Protein AF-A0A429DTN6-F1 (afdb_monomer_lite)

pLDDT: mean 82.69, std 10.5, range [44.34, 96.12]

Foldseek 3Di:
DDDDDDDPDPPDDDDDDDDDDPDDDDLVNVLVCLVVPPDPPVSVVVNVVSVDPPDDDDDDPPVPDDPDDD

Sequence (70 aa):
MGEQLTLPVPETLEAVYAVASTAPVTADLARTEIARRIEPPLRDLTLGMLDSPMVTLDQRPAADWPPLPT

Radius of gyration: 16.74 Å; chains: 1; bounding box: 45×35×31 Å

Secondary structure (DSSP, 8-state):
----------SS---------SS---HHHHHHHHHHH--TTHHHHHHHHHTSTT-------GGGSPPPP-

Structure (mmCIF, N/CA/C/O backbone):
data_AF-A0A429DTN6-F1
#
_entry.id   AF-A0A429DTN6-F1
#
loop_
_atom_site.group_PDB
_atom_site.id
_atom_site.type_symbol
_atom_site.label_atom_id
_atom_site.label_alt_id
_atom_site.label_comp_id
_atom_site.label_asym_id
_atom_site.label_entity_id
_atom_site.label_seq_id
_atom_site.pdbx_PDB_ins_code
_atom_site.Cartn_x
_atom_site.Cartn_y
_atom_site.Cartn_z
_atom_site.occupancy
_atom_site.B_iso_or_equiv
_atom_site.auth_seq_id
_atom_site.auth_comp_id
_atom_site.auth_asym_id
_atom_site.auth_atom_id
_atom_site.pdbx_PDB_model_num
ATOM 1 N N . MET A 1 1 ? -34.295 25.514 -4.131 1.00 44.34 1 MET A N 1
ATOM 2 C CA . MET A 1 1 ? -34.533 24.261 -3.388 1.00 44.34 1 MET A CA 1
ATOM 3 C C . MET A 1 1 ? -33.782 23.172 -4.130 1.00 44.34 1 MET A C 1
ATOM 5 O O . MET A 1 1 ? -34.075 22.986 -5.300 1.00 44.34 1 MET A O 1
ATOM 9 N N . GLY A 1 2 ? -32.744 22.586 -3.530 1.00 58.78 2 GLY A N 1
ATOM 10 C CA . GLY A 1 2 ? -31.972 21.510 -4.163 1.00 58.78 2 GLY A CA 1
ATOM 11 C C . GLY A 1 2 ? -32.671 20.174 -3.943 1.00 58.78 2 GLY A C 1
ATOM 12 O O . GLY A 1 2 ? -33.069 19.888 -2.815 1.00 58.78 2 GLY A O 1
ATOM 13 N N . GLU A 1 3 ? -32.863 19.394 -5.004 1.00 68.19 3 GLU A N 1
ATOM 14 C CA . GLU A 1 3 ? -33.391 18.034 -4.896 1.00 68.19 3 GLU A CA 1
ATOM 15 C C . GLU A 1 3 ? -32.424 17.165 -4.085 1.00 68.19 3 GLU A C 1
ATOM 17 O O . GLU A 1 3 ? -31.226 17.098 -4.367 1.00 68.19 3 GLU A O 1
ATOM 22 N N . GLN A 1 4 ? -32.945 16.511 -3.050 1.00 71.44 4 GLN A N 1
ATOM 23 C CA . GLN A 1 4 ? -32.187 15.563 -2.247 1.00 71.44 4 GLN A CA 1
ATOM 24 C C . GLN A 1 4 ? -32.088 14.242 -3.017 1.00 71.44 4 GLN A C 1
ATOM 26 O O . GLN A 1 4 ? -33.002 13.418 -2.996 1.00 71.44 4 GLN A O 1
ATOM 31 N N . LEU A 1 5 ? -30.976 14.048 -3.724 1.00 62.47 5 LEU A N 1
ATOM 32 C CA . LEU A 1 5 ? -30.661 12.787 -4.390 1.00 62.47 5 LEU A CA 1
ATOM 33 C C . LEU A 1 5 ? -30.254 11.749 -3.335 1.00 62.47 5 LEU A C 1
ATOM 35 O O . LEU A 1 5 ? -29.179 11.837 -2.744 1.00 62.47 5 LEU A O 1
ATOM 39 N N . THR A 1 6 ? -31.122 10.766 -3.088 1.00 68.88 6 THR A N 1
ATOM 40 C CA . THR A 1 6 ? -30.805 9.621 -2.222 1.00 68.88 6 THR A CA 1
ATOM 41 C C . THR A 1 6 ? -30.113 8.566 -3.075 1.00 68.88 6 THR A C 1
ATOM 43 O O . THR A 1 6 ? -30.768 7.767 -3.741 1.00 68.88 6 THR A O 1
ATOM 46 N N . LEU A 1 7 ? -28.783 8.606 -3.118 1.00 70.06 7 LEU A N 1
ATOM 47 C CA . LEU A 1 7 ? -27.992 7.562 -3.762 1.00 70.06 7 LEU A CA 1
ATOM 48 C C . LEU A 1 7 ? -27.843 6.389 -2.781 1.00 70.06 7 LEU A C 1
ATOM 50 O O . LEU A 1 7 ? -27.468 6.629 -1.631 1.00 70.06 7 LEU A O 1
ATOM 54 N N . PRO A 1 8 ? -28.128 5.137 -3.187 1.00 68.12 8 PRO A N 1
ATOM 55 C CA . PRO A 1 8 ? -27.827 3.981 -2.359 1.00 68.12 8 PRO A CA 1
ATOM 56 C C . PRO A 1 8 ? -26.309 3.910 -2.189 1.00 68.12 8 PRO A C 1
ATOM 58 O O . PRO A 1 8 ? -25.580 3.642 -3.142 1.00 68.12 8 PRO A O 1
ATOM 61 N N . VAL A 1 9 ? -25.831 4.207 -0.982 1.00 66.12 9 VAL A N 1
ATOM 62 C CA . VAL A 1 9 ? -24.426 4.007 -0.637 1.00 66.12 9 VAL A CA 1
ATOM 63 C C . VAL A 1 9 ? -24.264 2.511 -0.385 1.00 66.12 9 VAL A C 1
ATOM 65 O O . VAL A 1 9 ? -24.919 1.994 0.522 1.00 66.12 9 VAL A O 1
ATOM 68 N N . PRO A 1 10 ? -23.465 1.791 -1.189 1.00 66.62 10 PRO A N 1
ATOM 69 C CA . PRO A 1 10 ? -23.180 0.398 -0.895 1.00 66.62 10 PRO A CA 1
ATOM 70 C C . PRO A 1 10 ? -22.550 0.301 0.499 1.00 66.62 10 PRO A C 1
ATOM 72 O O . PRO A 1 10 ? -21.707 1.118 0.865 1.00 66.62 10 PRO A O 1
ATOM 75 N N . GLU A 1 11 ? -22.958 -0.704 1.275 1.00 71.38 11 GLU A N 1
ATOM 76 C CA . GLU A 1 11 ? -22.453 -0.934 2.639 1.00 71.38 11 GLU A CA 1
ATOM 77 C C . GLU A 1 11 ? -20.927 -1.119 2.671 1.00 71.38 11 GLU A C 1
ATOM 79 O O . GLU A 1 11 ? -20.287 -0.891 3.694 1.00 71.38 11 GLU A O 1
ATOM 84 N N . THR A 1 12 ? -20.336 -1.515 1.539 1.00 69.44 12 THR A N 1
ATOM 85 C CA . THR A 1 12 ? -18.891 -1.627 1.336 1.00 69.44 12 THR A CA 1
ATOM 86 C C . THR A 1 12 ? -18.492 -0.854 0.084 1.00 69.44 12 THR A C 1
ATOM 88 O O . THR A 1 12 ? -18.983 -1.130 -1.010 1.00 69.44 12 THR A O 1
ATOM 91 N N . LEU A 1 13 ? -17.597 0.120 0.249 1.00 74.06 13 LEU A N 1
ATOM 92 C CA . LEU A 1 13 ? -16.989 0.861 -0.850 1.00 74.06 13 LEU A CA 1
ATOM 93 C C . LEU A 1 13 ? -15.604 0.270 -1.123 1.00 74.06 13 LEU A C 1
ATOM 95 O O . LEU A 1 13 ? -14.700 0.396 -0.300 1.00 74.06 13 LEU A O 1
ATOM 99 N N . GLU A 1 14 ? -15.454 -0.381 -2.272 1.00 78.38 14 GLU A N 1
ATOM 100 C CA . GLU A 1 14 ? -14.177 -0.896 -2.764 1.00 78.38 14 GLU A CA 1
ATOM 101 C C . GLU A 1 14 ? -13.647 0.039 -3.855 1.00 78.38 14 GLU A C 1
ATOM 103 O O . GLU A 1 14 ? -14.379 0.430 -4.766 1.00 78.38 14 GLU A O 1
ATOM 108 N N . ALA A 1 15 ? -12.374 0.418 -3.758 1.00 79.62 15 ALA A N 1
ATOM 109 C CA . ALA A 1 15 ? -11.701 1.229 -4.762 1.00 79.62 15 ALA A CA 1
ATOM 110 C C . ALA A 1 15 ? -10.352 0.597 -5.105 1.00 79.62 15 ALA A C 1
ATOM 112 O O . ALA A 1 15 ? -9.529 0.358 -4.222 1.00 79.62 15 ALA A O 1
ATOM 113 N N . VAL A 1 16 ? -10.122 0.362 -6.397 1.00 82.06 16 VAL A N 1
ATOM 114 C CA . VAL A 1 16 ? -8.859 -0.172 -6.916 1.00 82.06 16 VAL A CA 1
ATOM 115 C C . VAL A 1 16 ? -8.134 0.935 -7.671 1.00 82.06 16 VAL A C 1
ATOM 117 O O . VAL A 1 16 ? -8.647 1.466 -8.654 1.00 82.06 16 VAL A O 1
ATOM 120 N N . TYR A 1 17 ? -6.926 1.266 -7.216 1.00 81.69 17 TYR A N 1
ATOM 121 C CA . TYR A 1 17 ? -6.036 2.213 -7.884 1.00 81.69 17 TYR A CA 1
ATOM 122 C C . TYR A 1 17 ? -4.864 1.451 -8.500 1.00 81.69 17 TYR A C 1
ATOM 124 O O . TYR A 1 17 ? -4.063 0.856 -7.784 1.00 81.69 17 TYR A O 1
ATOM 132 N N . ALA A 1 18 ? -4.758 1.477 -9.829 1.00 83.94 18 ALA A N 1
ATOM 133 C CA . ALA A 1 18 ? -3.659 0.854 -10.558 1.00 83.94 18 ALA A CA 1
ATOM 134 C C . ALA A 1 18 ? -2.636 1.913 -10.990 1.00 83.94 18 ALA A C 1
ATOM 136 O O . ALA A 1 18 ? -2.993 2.918 -11.606 1.00 83.94 18 ALA A O 1
ATOM 137 N N . VAL A 1 19 ? -1.357 1.678 -10.689 1.00 84.38 19 VAL A N 1
ATOM 138 C CA . VAL A 1 19 ? -0.246 2.555 -11.082 1.00 84.38 19 VAL A CA 1
ATOM 139 C C . VAL A 1 19 ? 0.845 1.710 -11.725 1.00 84.38 19 VAL A C 1
ATOM 141 O O . VAL A 1 19 ? 1.320 0.741 -11.136 1.00 84.38 19 VAL A O 1
ATOM 144 N N . ALA A 1 20 ? 1.262 2.083 -12.935 1.00 86.69 20 ALA A N 1
ATOM 145 C CA . ALA A 1 20 ? 2.396 1.446 -13.589 1.00 86.69 20 ALA A CA 1
ATOM 146 C C . ALA A 1 20 ? 3.706 1.865 -12.902 1.00 86.69 20 ALA A C 1
ATOM 148 O O . ALA A 1 20 ? 3.971 3.055 -12.731 1.00 86.69 20 ALA A O 1
ATOM 149 N N . SER A 1 21 ? 4.537 0.887 -12.544 1.00 84.69 21 SER A N 1
ATOM 150 C CA . SER A 1 21 ? 5.862 1.113 -11.963 1.00 84.69 21 SER A CA 1
ATOM 151 C C . SER A 1 21 ? 6.897 0.208 -12.623 1.00 84.69 21 SER A C 1
ATOM 153 O O . SER A 1 21 ? 6.606 -0.933 -12.977 1.00 84.69 21 SER A O 1
ATOM 155 N N . THR A 1 22 ? 8.119 0.713 -12.773 1.00 88.12 22 THR A N 1
ATOM 156 C CA . THR A 1 22 ? 9.274 -0.052 -13.270 1.00 88.12 22 THR A CA 1
ATOM 157 C C . THR A 1 22 ? 10.051 -0.748 -12.152 1.00 88.12 22 THR A C 1
ATOM 159 O O . THR A 1 22 ? 10.932 -1.556 -12.436 1.00 88.12 22 THR A O 1
ATOM 162 N N . ALA A 1 23 ? 9.731 -0.454 -10.889 1.00 84.81 23 ALA A N 1
ATOM 163 C CA . ALA A 1 23 ? 10.351 -1.051 -9.713 1.00 84.81 23 ALA A CA 1
ATOM 164 C C . ALA A 1 23 ? 9.288 -1.458 -8.677 1.00 84.81 23 ALA A C 1
ATOM 166 O O . ALA A 1 23 ? 8.269 -0.768 -8.551 1.00 84.81 23 ALA A O 1
ATOM 167 N N . PRO A 1 24 ? 9.508 -2.547 -7.919 1.00 81.25 24 PRO A N 1
ATOM 168 C CA . PRO A 1 24 ? 8.606 -2.926 -6.843 1.00 81.25 24 PRO A CA 1
ATOM 169 C C . PRO A 1 24 ? 8.606 -1.855 -5.748 1.00 81.25 24 PRO A C 1
ATOM 171 O O . PRO A 1 24 ? 9.651 -1.347 -5.340 1.00 81.25 24 PRO A O 1
ATOM 174 N N . VAL A 1 25 ? 7.420 -1.525 -5.257 1.00 85.06 25 VAL A N 1
ATOM 175 C CA . VAL A 1 25 ? 7.193 -0.599 -4.151 1.00 85.06 25 VAL A CA 1
ATOM 176 C C . VAL A 1 25 ? 7.060 -1.409 -2.870 1.00 85.06 25 VAL A C 1
ATOM 178 O O . VAL A 1 25 ? 6.113 -2.165 -2.697 1.00 85.06 25 VAL A O 1
ATOM 181 N N . THR A 1 26 ? 7.989 -1.268 -1.933 1.00 85.56 26 THR A N 1
ATOM 182 C CA . THR A 1 26 ? 7.828 -1.892 -0.613 1.00 85.56 26 THR A CA 1
ATOM 183 C C . THR A 1 26 ? 6.979 -1.008 0.298 1.00 85.56 26 THR A C 1
ATOM 185 O O . THR A 1 26 ? 6.923 0.212 0.121 1.00 85.56 26 THR A O 1
ATOM 188 N N . ALA A 1 27 ? 6.342 -1.607 1.308 1.00 82.06 27 ALA A N 1
ATOM 189 C CA . ALA A 1 27 ? 5.594 -0.852 2.314 1.00 82.06 27 ALA A CA 1
ATOM 190 C C . ALA A 1 27 ? 6.483 0.194 3.016 1.00 82.06 27 ALA A C 1
ATOM 192 O O . ALA A 1 27 ? 6.068 1.336 3.195 1.00 82.06 27 ALA A O 1
ATOM 193 N N . ASP A 1 28 ? 7.732 -0.157 3.334 1.00 87.12 28 ASP A N 1
ATOM 194 C CA . ASP A 1 28 ? 8.682 0.763 3.970 1.00 87.12 28 ASP A CA 1
ATOM 195 C C . ASP A 1 28 ? 9.079 1.929 3.057 1.00 87.12 28 ASP A C 1
ATOM 197 O O . ASP A 1 28 ? 9.177 3.073 3.513 1.00 87.12 28 ASP A O 1
ATOM 201 N N . LEU A 1 29 ? 9.257 1.665 1.756 1.00 88.12 29 LEU A N 1
ATOM 202 C CA . LEU A 1 29 ? 9.521 2.710 0.768 1.00 88.12 29 LEU A CA 1
ATOM 203 C C . LEU A 1 29 ? 8.328 3.665 0.658 1.00 88.12 29 LEU A C 1
ATOM 205 O O . LEU A 1 29 ? 8.517 4.881 0.683 1.00 88.12 29 LEU A O 1
ATOM 209 N N . ALA A 1 30 ? 7.106 3.130 0.597 1.00 87.31 30 ALA A N 1
ATOM 210 C CA . ALA A 1 30 ? 5.886 3.931 0.557 1.00 87.31 30 ALA A CA 1
ATOM 211 C C . ALA A 1 30 ? 5.755 4.820 1.804 1.00 87.31 30 ALA A C 1
ATOM 213 O O . ALA A 1 30 ? 5.572 6.031 1.672 1.00 87.31 30 ALA A O 1
ATOM 214 N N . ARG A 1 31 ? 5.937 4.257 3.008 1.00 89.88 31 ARG A N 1
ATOM 215 C CA . ARG A 1 31 ? 5.929 5.020 4.271 1.00 89.88 31 ARG A CA 1
ATOM 216 C C . ARG A 1 31 ? 6.959 6.143 4.266 1.00 89.88 31 ARG A C 1
ATOM 218 O O . ARG A 1 31 ? 6.625 7.276 4.604 1.00 89.88 31 ARG A O 1
ATOM 225 N N . THR A 1 32 ? 8.194 5.833 3.869 1.00 93.19 32 THR A N 1
ATOM 226 C CA . THR A 1 32 ? 9.304 6.797 3.822 1.00 93.19 32 THR A CA 1
ATOM 227 C C . THR A 1 32 ? 8.980 7.955 2.887 1.00 93.19 32 THR A C 1
ATOM 229 O O . THR A 1 32 ? 9.161 9.120 3.241 1.00 93.19 32 THR A O 1
ATOM 232 N N . GLU A 1 33 ? 8.459 7.654 1.700 1.00 92.75 33 GLU A N 1
ATOM 233 C CA . GLU A 1 33 ? 8.128 8.679 0.717 1.00 92.75 33 GLU A CA 1
ATOM 234 C C . GLU A 1 33 ? 6.914 9.519 1.126 1.00 92.75 33 GLU A C 1
ATOM 236 O O . GLU A 1 33 ? 6.939 10.738 0.950 1.00 92.75 33 GLU A O 1
ATOM 241 N N . ILE A 1 34 ? 5.896 8.920 1.750 1.00 92.31 34 ILE A N 1
ATOM 242 C CA . ILE A 1 34 ? 4.747 9.659 2.293 1.00 92.31 34 ILE A CA 1
ATOM 243 C C . ILE A 1 34 ? 5.188 10.590 3.417 1.00 92.31 34 ILE A C 1
ATOM 245 O O . ILE A 1 34 ? 4.851 11.773 3.397 1.00 92.31 34 ILE A O 1
ATOM 249 N N . ALA A 1 35 ? 5.987 10.089 4.362 1.00 93.44 35 ALA A N 1
ATOM 250 C CA . ALA A 1 35 ? 6.481 10.888 5.476 1.00 93.44 35 ALA A CA 1
ATOM 251 C C . ALA A 1 35 ? 7.321 12.087 5.010 1.00 93.44 35 ALA A C 1
ATOM 253 O O . ALA A 1 35 ? 7.289 13.145 5.640 1.00 93.44 35 ALA A O 1
ATOM 254 N N . ARG A 1 36 ? 8.047 11.919 3.897 1.00 95.94 36 ARG A N 1
ATOM 255 C CA . ARG A 1 36 ? 8.908 12.943 3.300 1.00 95.94 36 ARG A CA 1
ATOM 256 C C . ARG A 1 36 ? 8.156 13.975 2.461 1.00 95.94 36 ARG A C 1
ATOM 258 O O . ARG A 1 36 ? 8.575 15.128 2.439 1.00 95.94 36 ARG A O 1
ATOM 265 N N . ARG A 1 37 ? 7.131 13.565 1.707 1.00 96.12 37 ARG A N 1
ATOM 266 C CA . ARG A 1 37 ? 6.525 14.399 0.649 1.00 96.12 37 ARG A CA 1
ATOM 267 C C . ARG A 1 37 ? 5.142 14.946 0.980 1.00 96.12 37 ARG A C 1
ATOM 269 O O . ARG A 1 37 ? 4.707 15.873 0.306 1.00 96.12 37 ARG A O 1
ATOM 276 N N . ILE A 1 38 ? 4.445 14.370 1.956 1.00 94.88 38 ILE A N 1
ATOM 277 C CA . ILE A 1 38 ? 3.077 14.755 2.303 1.00 94.88 38 ILE A CA 1
ATOM 278 C C . ILE A 1 38 ? 3.088 15.505 3.634 1.00 94.88 38 ILE A C 1
ATOM 280 O O . ILE A 1 38 ? 3.695 15.061 4.609 1.00 94.88 38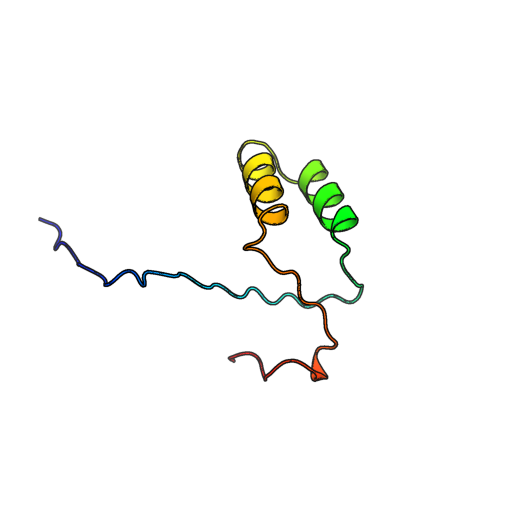 ILE A O 1
ATOM 284 N N . GLU A 1 39 ? 2.401 16.642 3.681 1.00 94.69 39 GLU A N 1
ATOM 285 C CA . GLU A 1 39 ? 2.259 17.438 4.898 1.00 94.69 39 GLU A CA 1
ATOM 286 C C . GLU A 1 39 ? 1.057 16.973 5.747 1.00 94.69 39 GLU A C 1
ATOM 288 O O . GLU A 1 39 ? 0.093 16.392 5.228 1.00 94.69 39 GLU A O 1
ATOM 293 N N . PRO A 1 40 ? 1.076 17.204 7.072 1.00 93.81 40 PRO A N 1
ATOM 294 C CA . PRO A 1 40 ? -0.107 17.043 7.915 1.00 93.81 40 PRO A CA 1
ATOM 295 C C . PRO A 1 40 ? -1.281 17.931 7.468 1.00 93.81 40 PRO A C 1
ATOM 297 O O . PRO A 1 40 ? -1.054 19.036 6.978 1.00 93.81 40 PRO A O 1
ATOM 300 N N . PRO A 1 41 ? -2.540 17.495 7.673 1.00 91.88 41 PRO A N 1
ATOM 301 C CA . PRO A 1 41 ? -2.952 16.245 8.327 1.00 91.88 41 PRO A CA 1
ATOM 302 C C . PRO A 1 41 ? -3.004 15.041 7.374 1.00 91.88 41 PRO A C 1
ATOM 304 O O . PRO A 1 41 ? -3.172 13.904 7.816 1.00 91.88 41 PRO A O 1
ATOM 307 N 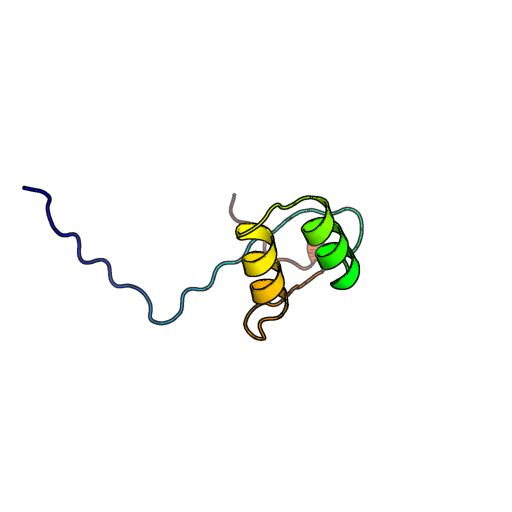N . LEU A 1 42 ? -2.861 15.275 6.066 1.00 93.50 42 LEU A N 1
ATOM 308 C CA . LEU A 1 42 ? -3.022 14.240 5.047 1.00 93.50 42 LEU A CA 1
ATOM 309 C C . LEU A 1 42 ? -1.986 13.124 5.198 1.00 93.50 42 LEU A C 1
ATOM 311 O O . LEU A 1 42 ? -2.308 11.958 4.974 1.00 93.50 42 LEU A O 1
ATOM 315 N N . ARG A 1 43 ? -0.767 13.464 5.629 1.00 94.75 43 ARG A N 1
ATOM 316 C CA . ARG A 1 43 ? 0.280 12.486 5.938 1.00 94.75 43 ARG A CA 1
ATOM 317 C C . ARG A 1 43 ? -0.198 11.437 6.933 1.00 94.75 43 ARG A C 1
ATOM 319 O O . ARG A 1 43 ? -0.077 10.246 6.666 1.00 94.75 43 ARG A O 1
ATOM 326 N N . ASP A 1 44 ? -0.741 11.887 8.056 1.00 95.00 44 ASP A N 1
ATOM 327 C CA . ASP A 1 44 ? -1.068 11.012 9.179 1.00 95.00 44 ASP A CA 1
ATOM 328 C C . ASP A 1 44 ? -2.277 10.132 8.831 1.00 95.00 44 ASP A C 1
ATOM 330 O O . ASP A 1 44 ? -2.273 8.935 9.114 1.00 95.00 44 ASP A O 1
ATOM 334 N N . LEU A 1 45 ? -3.254 10.690 8.103 1.00 92.81 45 LEU A N 1
ATOM 335 C CA . LEU A 1 45 ? -4.359 9.923 7.523 1.00 92.81 45 LEU A CA 1
ATOM 336 C C . LEU A 1 45 ? -3.855 8.846 6.552 1.00 92.81 45 LEU A C 1
ATOM 338 O O . LEU A 1 45 ? -4.246 7.688 6.661 1.00 92.81 45 LEU A O 1
ATOM 342 N N . THR A 1 46 ? -2.976 9.214 5.618 1.00 90.62 46 THR A N 1
ATOM 343 C CA . THR A 1 46 ? -2.472 8.292 4.587 1.00 90.62 46 THR A CA 1
ATOM 344 C C . THR A 1 46 ? -1.651 7.163 5.207 1.00 90.62 46 THR A C 1
ATOM 346 O O . THR A 1 46 ? -1.809 6.007 4.823 1.00 90.62 46 THR A O 1
ATOM 349 N N . LEU A 1 47 ? -0.804 7.472 6.194 1.00 91.94 47 LEU A N 1
ATOM 350 C CA . LEU A 1 47 ? -0.044 6.459 6.929 1.00 91.94 47 LEU A CA 1
ATOM 351 C C . LEU A 1 47 ? -0.974 5.524 7.713 1.00 91.94 47 LEU A C 1
ATOM 353 O O . LEU A 1 47 ? -0.823 4.311 7.611 1.00 91.94 47 LEU A O 1
ATOM 357 N N . GLY A 1 48 ? -1.984 6.062 8.405 1.00 90.50 48 GLY A N 1
ATOM 358 C CA . GLY A 1 48 ? -2.982 5.246 9.101 1.00 90.50 48 GLY A CA 1
ATOM 359 C C . GLY A 1 48 ? -3.794 4.349 8.161 1.00 90.50 48 GLY A C 1
ATOM 360 O O . GLY A 1 48 ? -4.102 3.212 8.507 1.00 90.50 48 GLY A O 1
ATOM 361 N N . MET A 1 49 ? -4.098 4.821 6.949 1.00 88.94 49 MET A N 1
ATOM 362 C CA . MET A 1 49 ? -4.738 4.001 5.920 1.00 88.94 49 MET A CA 1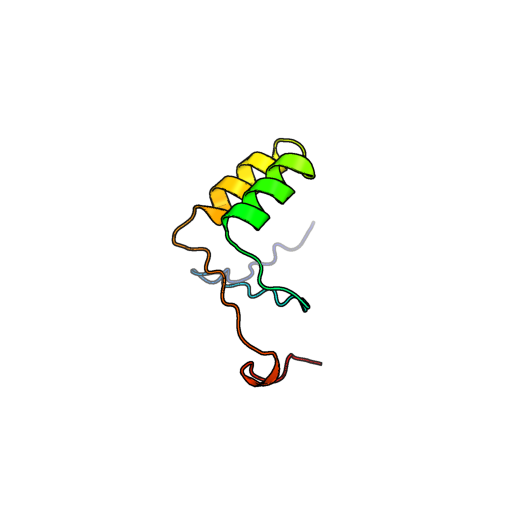
ATOM 363 C C . MET A 1 49 ? -3.820 2.881 5.426 1.00 88.94 49 MET A C 1
ATOM 365 O O . MET A 1 49 ? -4.284 1.756 5.291 1.00 88.94 49 MET A O 1
ATOM 369 N N . LEU A 1 50 ? -2.530 3.148 5.195 1.00 87.25 50 LEU A N 1
ATOM 370 C CA . LEU A 1 50 ? -1.567 2.109 4.805 1.00 87.25 50 LEU A CA 1
ATOM 371 C C . LEU A 1 50 ? -1.366 1.034 5.879 1.00 87.25 50 LEU A C 1
ATOM 373 O O . LEU A 1 50 ? -1.052 -0.104 5.543 1.00 87.25 50 LEU A O 1
ATOM 377 N N . ASP A 1 51 ? -1.532 1.395 7.150 1.00 86.94 51 ASP A N 1
ATOM 378 C CA . ASP A 1 51 ? -1.507 0.468 8.282 1.00 86.94 51 ASP A CA 1
ATOM 379 C C . ASP A 1 51 ? -2.825 -0.295 8.482 1.00 86.94 51 ASP A C 1
ATOM 381 O O . ASP A 1 51 ? -2.897 -1.212 9.303 1.00 86.94 51 ASP A O 1
ATOM 385 N N . SER A 1 52 ? -3.881 0.067 7.750 1.00 87.06 52 SER A N 1
ATOM 386 C CA . SER A 1 52 ? -5.185 -0.569 7.887 1.00 87.06 52 SER A CA 1
ATOM 387 C C . SER A 1 52 ? -5.167 -1.988 7.317 1.00 87.06 52 SER A C 1
ATOM 389 O O . SER A 1 52 ? -4.748 -2.181 6.174 1.00 87.06 52 SER A O 1
ATOM 391 N N . PRO A 1 53 ? -5.744 -2.982 8.019 1.00 85.44 53 PRO A N 1
ATOM 392 C CA . PRO A 1 53 ? -5.936 -4.320 7.460 1.00 85.44 53 PRO A CA 1
ATOM 393 C C . PRO A 1 53 ? -6.890 -4.334 6.254 1.00 85.44 53 PRO A C 1
ATOM 395 O O . PRO A 1 53 ? -7.000 -5.348 5.573 1.00 85.44 53 PRO A O 1
ATOM 398 N N . MET A 1 54 ? -7.596 -3.226 5.996 1.00 84.94 54 MET A N 1
ATOM 399 C CA . MET A 1 54 ? -8.492 -3.064 4.850 1.00 84.94 54 MET A CA 1
ATOM 400 C C . MET A 1 54 ? -7.783 -2.553 3.589 1.00 84.94 54 MET A C 1
ATOM 402 O O . MET A 1 54 ? -8.423 -2.446 2.546 1.00 84.94 54 MET A O 1
ATOM 406 N N . VAL A 1 55 ? -6.494 -2.208 3.665 1.00 84.12 55 VAL A N 1
ATOM 407 C CA . VAL A 1 55 ? -5.707 -1.768 2.508 1.00 84.12 55 VAL A CA 1
ATOM 408 C C . VAL A 1 55 ? -4.731 -2.868 2.121 1.00 84.12 55 VAL A C 1
ATOM 410 O O . VAL A 1 55 ? -3.866 -3.268 2.895 1.00 84.12 55 VAL A O 1
ATOM 413 N N . THR A 1 56 ? -4.852 -3.339 0.885 1.00 85.38 56 THR A N 1
ATOM 414 C CA . THR A 1 56 ? -3.961 -4.348 0.312 1.00 85.38 56 THR A CA 1
ATOM 415 C C . THR A 1 56 ? -3.131 -3.741 -0.807 1.0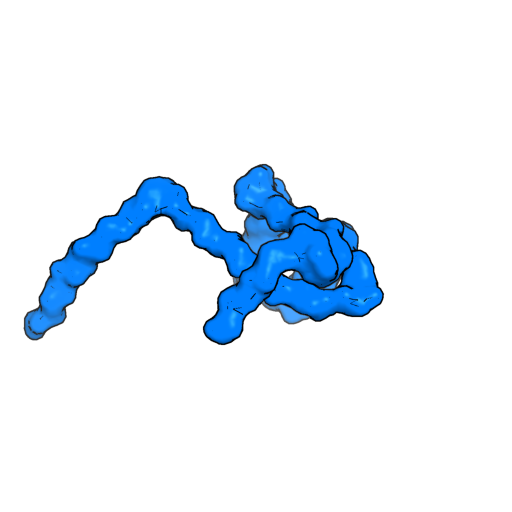0 85.38 56 THR A C 1
ATOM 417 O O . THR A 1 56 ? -3.678 -3.146 -1.735 1.00 85.38 56 THR A O 1
ATOM 420 N N . LEU A 1 57 ? -1.811 -3.926 -0.748 1.00 84.06 57 LEU A N 1
ATOM 421 C CA . LEU A 1 57 ? -0.906 -3.600 -1.848 1.00 84.06 57 LEU A CA 1
ATOM 422 C C . LEU A 1 57 ? -0.603 -4.874 -2.640 1.00 84.06 57 LEU A C 1
ATOM 424 O O . LEU A 1 57 ? 0.225 -5.681 -2.221 1.00 84.06 57 LEU A O 1
ATOM 428 N N . ASP A 1 58 ? -1.269 -5.036 -3.780 1.00 87.06 58 ASP A N 1
ATOM 429 C CA . ASP A 1 58 ? -0.992 -6.120 -4.722 1.00 87.06 58 ASP A CA 1
ATOM 430 C C . ASP A 1 58 ? -0.041 -5.636 -5.826 1.00 87.06 58 ASP A C 1
ATOM 432 O O . ASP A 1 58 ? -0.248 -4.586 -6.436 1.00 87.06 58 ASP A O 1
ATOM 436 N N . GLN A 1 59 ? 1.026 -6.394 -6.068 1.00 87.88 59 GLN A N 1
ATOM 437 C CA . GLN A 1 59 ? 2.060 -6.071 -7.046 1.00 87.88 59 GLN A CA 1
ATOM 438 C C . GLN A 1 59 ? 2.380 -7.293 -7.880 1.00 87.88 59 GLN A C 1
ATOM 440 O O . GLN A 1 59 ? 2.931 -8.280 -7.394 1.00 87.88 59 GLN A O 1
ATOM 445 N N . ARG A 1 60 ? 2.047 -7.197 -9.163 1.00 87.62 60 ARG A N 1
ATOM 446 C CA . ARG A 1 60 ? 2.177 -8.286 -10.128 1.00 87.62 60 ARG A CA 1
ATOM 447 C C . ARG A 1 60 ? 2.633 -7.710 -11.466 1.00 87.62 60 ARG A C 1
ATOM 449 O O . ARG A 1 60 ? 2.316 -6.547 -11.744 1.00 87.62 60 ARG A O 1
ATOM 456 N N . PRO A 1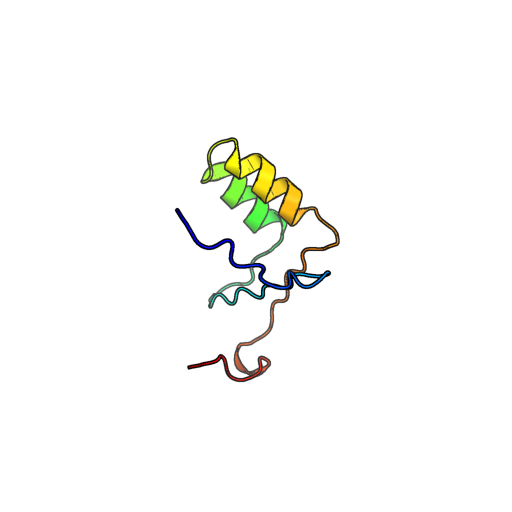 61 ? 3.362 -8.478 -12.292 1.00 87.81 61 PRO A N 1
ATOM 457 C CA . PRO A 1 61 ? 3.606 -8.123 -13.684 1.00 87.81 61 PRO A CA 1
ATOM 458 C C . PRO A 1 61 ? 2.323 -7.657 -14.379 1.00 87.81 61 PRO A C 1
ATOM 460 O O . PRO A 1 61 ? 1.252 -8.217 -14.161 1.00 87.81 61 PRO A O 1
ATOM 463 N N . ALA A 1 62 ? 2.428 -6.652 -15.252 1.00 84.25 62 ALA A N 1
ATOM 464 C CA . ALA A 1 62 ? 1.265 -6.102 -15.957 1.00 84.25 62 ALA A CA 1
ATOM 465 C C . ALA A 1 62 ? 0.485 -7.168 -16.751 1.00 84.25 62 ALA A C 1
ATOM 467 O O . ALA A 1 62 ? -0.730 -7.070 -16.873 1.00 84.25 62 ALA A O 1
ATOM 468 N N . ALA A 1 63 ? 1.177 -8.200 -17.246 1.00 86.38 63 ALA A N 1
ATOM 469 C CA . ALA A 1 63 ? 0.574 -9.319 -17.968 1.00 86.38 63 ALA A CA 1
ATOM 470 C C . ALA A 1 63 ? -0.354 -10.200 -17.104 1.00 86.38 63 ALA A C 1
ATOM 472 O O . ALA A 1 63 ? -1.179 -10.919 -17.662 1.00 86.38 63 ALA A O 1
ATOM 473 N N . ASP A 1 64 ? -0.246 -10.127 -15.773 1.00 88.50 64 ASP A N 1
ATOM 474 C CA . ASP A 1 64 ? -1.035 -10.934 -14.832 1.00 88.50 64 ASP A CA 1
ATOM 475 C C . ASP A 1 64 ? -2.305 -10.210 -14.345 1.00 88.50 64 ASP A C 1
ATOM 477 O O . ASP A 1 64 ? -3.103 -10.770 -13.581 1.00 88.50 64 ASP A O 1
ATOM 481 N N . TRP A 1 65 ? -2.502 -8.953 -14.757 1.00 83.31 65 TRP A N 1
ATOM 482 C CA . TRP A 1 65 ? -3.709 -8.183 -14.467 1.00 83.31 65 TRP A CA 1
ATOM 483 C C . TRP A 1 65 ? -4.760 -8.377 -15.566 1.00 83.31 65 TRP A C 1
ATOM 485 O O . TRP A 1 65 ? -4.403 -8.474 -16.744 1.00 83.31 65 TRP A O 1
ATOM 495 N N . PRO A 1 66 ? -6.065 -8.404 -15.223 1.00 81.06 66 PRO A N 1
ATOM 496 C CA . PRO A 1 66 ? -7.103 -8.263 -16.235 1.00 81.06 66 PRO A CA 1
ATOM 497 C C . PRO A 1 66 ? -6.873 -6.963 -17.023 1.00 81.06 66 PRO A C 1
ATOM 499 O O . PRO A 1 66 ? -6.344 -5.997 -16.461 1.00 81.06 66 PRO A O 1
ATOM 502 N N . PRO A 1 67 ? -7.253 -6.919 -18.312 1.00 75.50 67 PRO A N 1
ATOM 503 C CA . PRO A 1 67 ? -7.106 -5.714 -19.115 1.00 75.50 67 PRO A CA 1
ATOM 504 C C . PRO A 1 67 ? -7.766 -4.539 -18.391 1.00 75.50 67 PRO A C 1
ATOM 506 O O . PRO A 1 67 ? -8.934 -4.616 -18.003 1.00 75.50 67 PRO A O 1
ATOM 509 N N . LEU A 1 68 ? -6.989 -3.476 -18.170 1.00 65.94 68 LEU A N 1
ATOM 510 C CA . LEU A 1 68 ? -7.502 -2.265 -17.544 1.00 65.94 68 LEU A CA 1
ATOM 511 C C . LEU A 1 68 ? -8.627 -1.692 -18.420 1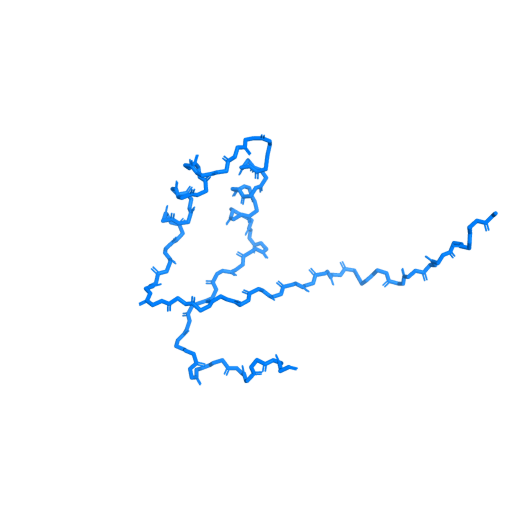.00 65.94 68 LEU A C 1
ATOM 513 O O . LEU A 1 68 ? -8.520 -1.755 -19.649 1.00 65.94 68 LEU A O 1
ATOM 517 N N . PRO A 1 69 ? -9.696 -1.146 -17.817 1.00 66.81 69 PRO A N 1
ATOM 518 C CA . PRO A 1 69 ? -10.729 -0.461 -18.578 1.00 66.81 69 PRO A CA 1
ATOM 519 C C . PRO A 1 69 ? -10.092 0.676 -19.388 1.00 66.81 69 PRO A C 1
ATOM 521 O O . PRO A 1 69 ? -9.329 1.478 -18.845 1.00 66.81 69 PRO A O 1
ATOM 524 N N . THR A 1 70 ? -10.369 0.687 -20.692 1.00 63.38 70 THR A N 1
ATOM 525 C CA . THR A 1 70 ? -9.957 1.732 -21.643 1.00 63.38 70 THR A CA 1
ATOM 526 C C . THR A 1 70 ? -10.846 2.955 -21.554 1.00 63.38 70 THR A C 1
ATOM 528 O O . THR A 1 70 ? -12.077 2.744 -21.447 1.00 63.38 70 THR A O 1
#